Protein AF-A0A1H4K974-F1 (afdb_monomer_lite)

Radius of gyration: 12.85 Å; chains: 1; bounding box: 27×15×35 Å

Secondary structure (DSSP, 8-state):
--HHHHHHHHHHHHHHHHHHHHHHTT-HHHHHHHHHHHHHHHHHHHHHHHHHH-

pLDDT: mean 80.24, std 6.85, range [52.38, 88.5]

Foldseek 3Di:
DDPVLVVLVVVLVVLLVVLVVCVVVVVPVSSVVSNVVSVVSVVVSVVVCVVPVD

Structure (mmCIF, N/CA/C/O backbone):
data_AF-A0A1H4K974-F1
#
_entry.id   AF-A0A1H4K974-F1
#
loop_
_atom_site.group_PDB
_atom_site.id
_atom_site.type_symbol
_atom_site.label_atom_id
_atom_site.label_alt_id
_atom_site.label_comp_id
_atom_site.label_asym_id
_atom_site.label_entity_id
_atom_site.label_seq_id
_atom_site.pdbx_PDB_ins_code
_atom_site.Cartn_x
_atom_site.Cartn_y
_atom_site.Cartn_z
_atom_site.occupancy
_atom_site.B_iso_or_equiv
_atom_site.auth_seq_id
_atom_site.auth_comp_id
_atom_site.auth_asym_id
_atom_site.auth_atom_id
_atom_site.pdbx_PDB_model_num
ATOM 1 N N . MET A 1 1 ? 1.229 1.939 -19.001 1.00 57.12 1 MET A N 1
ATOM 2 C CA . MET A 1 1 ? 1.267 1.759 -17.533 1.00 57.12 1 MET A CA 1
ATOM 3 C C . MET A 1 1 ? 1.751 0.351 -17.249 1.00 57.12 1 MET A C 1
ATOM 5 O O . MET A 1 1 ? 1.099 -0.592 -17.678 1.00 57.12 1 MET A O 1
ATOM 9 N N . SER A 1 2 ? 2.922 0.204 -16.633 1.00 72.50 2 SER A N 1
ATOM 10 C CA . SER A 1 2 ? 3.524 -1.110 -16.391 1.00 72.50 2 SER A CA 1
ATOM 11 C C . SER A 1 2 ? 2.662 -1.942 -15.441 1.00 72.50 2 SER A C 1
ATOM 13 O O . SER A 1 2 ? 2.097 -1.414 -14.487 1.00 72.50 2 SER A O 1
ATOM 15 N N . PHE A 1 3 ? 2.594 -3.255 -15.666 1.00 76.38 3 PHE A N 1
ATOM 16 C CA . PHE A 1 3 ? 1.879 -4.217 -14.811 1.00 76.38 3 PHE A CA 1
ATOM 17 C C . PHE A 1 3 ? 2.262 -4.070 -13.322 1.00 76.38 3 PHE A C 1
ATOM 19 O O . PHE A 1 3 ? 1.429 -4.178 -12.427 1.00 76.38 3 PHE A O 1
ATOM 26 N N . PHE A 1 4 ? 3.522 -3.706 -13.073 1.00 73.44 4 P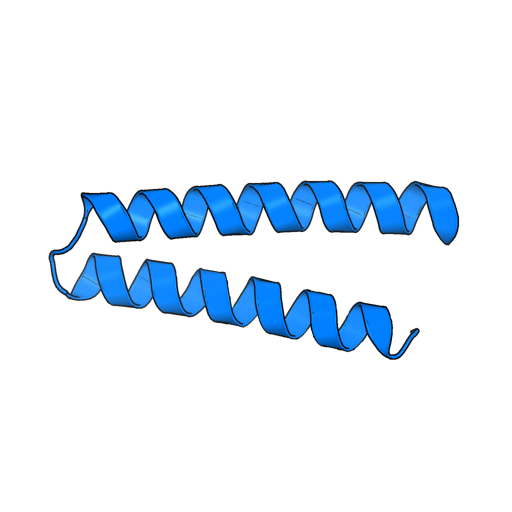HE A N 1
ATOM 27 C CA . PHE A 1 4 ? 4.070 -3.411 -11.750 1.00 73.44 4 PHE A CA 1
ATOM 28 C C . PHE A 1 4 ? 3.400 -2.209 -11.063 1.00 73.44 4 PHE A C 1
ATOM 30 O O . PHE A 1 4 ? 3.114 -2.246 -9.869 1.00 73.44 4 PHE A O 1
ATOM 37 N N . THR A 1 5 ? 3.095 -1.157 -11.826 1.00 76.69 5 THR A N 1
ATOM 38 C CA . THR A 1 5 ? 2.386 0.038 -11.351 1.00 76.69 5 THR A CA 1
ATOM 39 C C . THR A 1 5 ? 0.974 -0.300 -10.909 1.00 76.69 5 THR A C 1
ATOM 41 O O . THR A 1 5 ? 0.534 0.133 -9.849 1.00 76.69 5 THR A O 1
ATOM 44 N N . PHE A 1 6 ? 0.284 -1.127 -11.694 1.00 79.50 6 PHE A N 1
ATOM 45 C CA . PHE A 1 6 ? -1.073 -1.562 -11.389 1.00 79.50 6 PHE A CA 1
ATOM 46 C C . PHE A 1 6 ? -1.135 -2.356 -10.077 1.00 79.50 6 PHE A C 1
ATOM 48 O O . PHE A 1 6 ? -1.945 -2.037 -9.208 1.00 79.50 6 PHE A O 1
ATOM 55 N N . PHE A 1 7 ? -0.234 -3.327 -9.889 1.00 82.81 7 PHE A N 1
ATOM 56 C CA . PHE A 1 7 ? -0.156 -4.102 -8.646 1.00 82.81 7 PHE A CA 1
ATOM 57 C C . PHE A 1 7 ? 0.207 -3.242 -7.433 1.00 82.81 7 PHE A C 1
ATOM 59 O O . PHE A 1 7 ? -0.421 -3.384 -6.386 1.00 82.81 7 PHE A O 1
ATOM 66 N N . ALA A 1 8 ? 1.166 -2.321 -7.566 1.00 79.38 8 ALA A N 1
ATOM 67 C CA . ALA A 1 8 ? 1.532 -1.415 -6.480 1.00 79.38 8 ALA A CA 1
ATOM 68 C C . ALA A 1 8 ? 0.336 -0.559 -6.028 1.00 79.38 8 ALA A C 1
ATOM 70 O O . ALA A 1 8 ? 0.051 -0.470 -4.835 1.00 79.38 8 ALA A O 1
ATOM 71 N N . MET A 1 9 ? -0.416 0.002 -6.977 1.00 81.50 9 MET A N 1
ATOM 72 C CA . MET A 1 9 ? -1.589 0.829 -6.683 1.00 81.50 9 MET A CA 1
ATOM 73 C C . MET A 1 9 ? -2.727 0.016 -6.047 1.00 81.50 9 MET A C 1
ATOM 75 O O . MET A 1 9 ? -3.370 0.489 -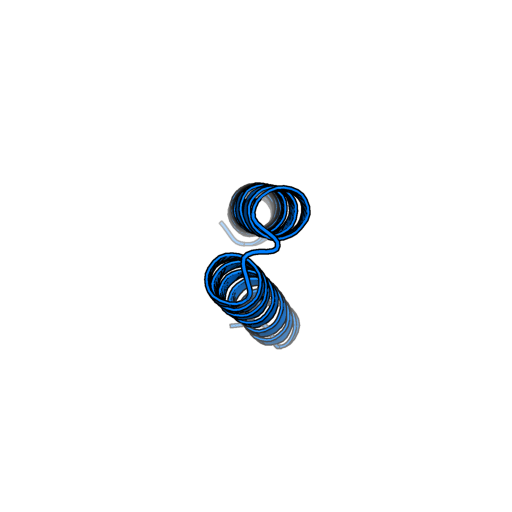5.109 1.00 81.50 9 MET A O 1
ATOM 79 N N . LEU A 1 10 ? -2.922 -1.234 -6.487 1.00 86.06 10 LEU A N 1
ATOM 80 C CA . LEU A 1 10 ? -3.864 -2.187 -5.886 1.00 86.06 10 LEU A CA 1
ATOM 81 C C . LEU A 1 10 ? -3.515 -2.512 -4.430 1.00 86.06 10 LEU A C 1
ATOM 83 O O . LEU A 1 10 ? -4.395 -2.513 -3.568 1.00 86.06 10 LEU A O 1
ATOM 87 N N . ILE A 1 11 ? -2.237 -2.772 -4.150 1.00 84.88 11 ILE A N 1
ATOM 88 C CA . ILE A 1 11 ? -1.751 -3.112 -2.807 1.00 84.88 11 ILE A CA 1
ATOM 89 C C . ILE A 1 11 ? -1.899 -1.910 -1.869 1.00 84.88 11 ILE A C 1
ATOM 91 O O . ILE A 1 11 ? -2.427 -2.061 -0.769 1.00 84.88 11 ILE A O 1
ATOM 95 N N . ILE A 1 12 ? -1.503 -0.713 -2.315 1.00 85.19 12 ILE A N 1
ATOM 96 C CA . ILE A 1 12 ? -1.618 0.527 -1.531 1.00 85.19 12 ILE A CA 1
ATOM 97 C C . ILE A 1 12 ? -3.088 0.841 -1.223 1.00 85.19 12 ILE A C 1
ATOM 99 O O . ILE A 1 12 ? -3.432 1.107 -0.071 1.00 85.19 12 ILE A O 1
ATOM 103 N N . GLY A 1 13 ? -3.967 0.767 -2.228 1.00 83.62 13 GLY A N 1
ATOM 104 C CA . GLY A 1 13 ? -5.402 0.992 -2.040 1.00 83.62 13 GLY A CA 1
ATOM 105 C C . GLY A 1 13 ? -6.029 -0.021 -1.081 1.00 83.62 13 GLY A C 1
ATOM 106 O O . GLY A 1 13 ? -6.777 0.354 -0.179 1.00 83.62 13 GLY A O 1
ATOM 107 N N . SER A 1 14 ? -5.658 -1.298 -1.207 1.00 83.81 14 SER A N 1
ATOM 108 C CA . SER A 1 14 ? -6.142 -2.362 -0.320 1.00 83.81 14 SER A CA 1
ATOM 109 C C . SER A 1 14 ? -5.682 -2.161 1.127 1.00 83.81 14 SER A C 1
ATOM 111 O O . SER A 1 14 ? -6.482 -2.301 2.052 1.00 83.81 14 SER A O 1
ATOM 113 N N . ALA A 1 15 ? -4.417 -1.785 1.33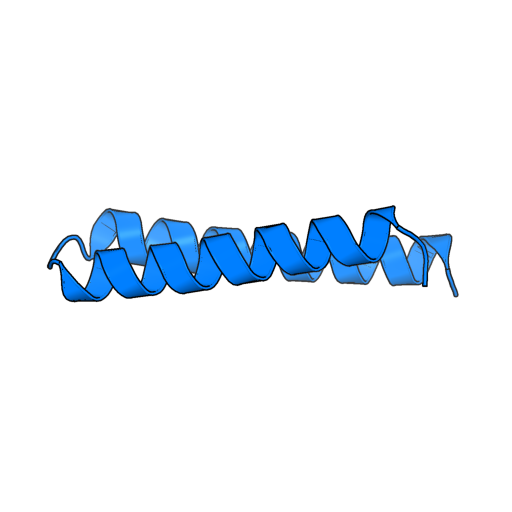9 1.00 82.25 15 ALA A N 1
ATOM 114 C CA . ALA A 1 15 ? -3.868 -1.504 2.664 1.00 82.25 15 ALA A CA 1
ATOM 115 C C . ALA A 1 15 ? -4.545 -0.289 3.325 1.00 82.25 15 ALA A C 1
ATOM 117 O O . ALA A 1 15 ? -4.867 -0.334 4.516 1.00 82.25 15 ALA A O 1
ATOM 118 N N . PHE A 1 16 ? -4.856 0.750 2.543 1.00 83.50 16 PHE A N 1
ATOM 119 C CA . PHE A 1 16 ? -5.595 1.924 3.005 1.00 83.50 16 PHE A CA 1
ATOM 120 C C . PHE A 1 16 ? -7.022 1.565 3.448 1.00 83.50 16 PHE A C 1
ATOM 122 O O . PHE A 1 16 ? -7.428 1.892 4.566 1.00 83.50 16 PHE A O 1
ATOM 129 N N . SER A 1 17 ? -7.768 0.824 2.621 1.00 84.69 17 SER A N 1
ATOM 130 C CA . SER A 1 17 ? -9.116 0.351 2.964 1.00 84.69 17 SER A CA 1
ATOM 131 C C . SER A 1 17 ? -9.121 -0.571 4.188 1.00 84.69 17 SER A C 1
ATOM 133 O O . SER A 1 17 ? -10.018 -0.476 5.028 1.00 84.69 17 SER A O 1
ATOM 135 N N . PHE A 1 18 ? -8.108 -1.429 4.336 1.00 84.81 18 PHE A N 1
ATOM 136 C CA . PHE A 1 18 ? -7.971 -2.316 5.492 1.00 84.81 18 PHE A CA 1
ATOM 137 C C . PHE A 1 18 ? -7.651 -1.547 6.786 1.00 84.81 18 PHE A C 1
ATOM 139 O O . PHE A 1 18 ? -8.227 -1.836 7.837 1.00 84.81 18 PHE A O 1
ATOM 146 N N . GLY A 1 19 ? -6.791 -0.524 6.713 1.00 81.12 19 GLY A N 1
ATOM 147 C CA . GLY A 1 19 ? -6.520 0.394 7.826 1.00 81.12 19 GLY A CA 1
ATOM 148 C C . GLY A 1 19 ? -7.773 1.149 8.287 1.00 81.12 19 GLY A C 1
ATOM 149 O O . GLY A 1 19 ? -8.043 1.236 9.488 1.00 81.12 19 GLY A O 1
ATOM 150 N N . LEU A 1 20 ? -8.596 1.604 7.337 1.00 83.75 20 LEU A N 1
ATOM 151 C CA . LEU A 1 20 ? -9.904 2.217 7.599 1.00 83.75 20 LEU A CA 1
ATOM 152 C C . LEU A 1 20 ? -10.879 1.241 8.277 1.00 83.75 20 LEU A C 1
ATOM 154 O O . LEU A 1 20 ? -11.492 1.582 9.288 1.00 83.75 20 LEU A O 1
ATOM 158 N N . LEU A 1 21 ? -10.976 0.001 7.791 1.00 86.69 21 LEU A N 1
ATOM 159 C CA . LEU A 1 21 ? -11.794 -1.055 8.407 1.00 86.69 21 LEU A CA 1
ATOM 160 C C . LEU A 1 21 ? -11.378 -1.361 9.857 1.00 86.69 21 LEU A C 1
ATOM 162 O O . LEU A 1 21 ? -12.229 -1.571 10.724 1.00 86.69 21 LEU A O 1
ATOM 166 N N . LEU A 1 22 ? -10.075 -1.362 10.147 1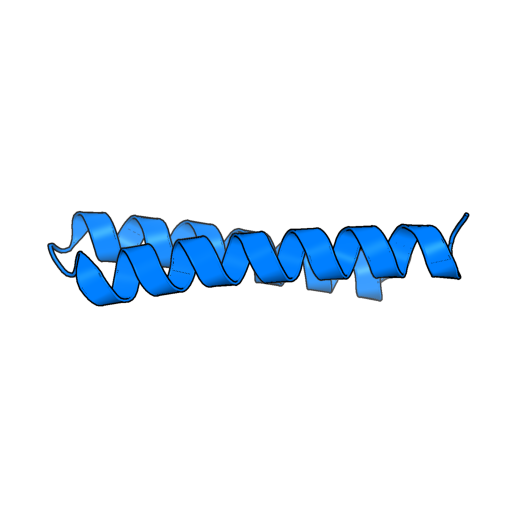.00 81.69 22 LEU A N 1
ATOM 167 C CA . LEU A 1 22 ? -9.544 -1.548 11.502 1.00 81.69 22 LEU A CA 1
ATOM 168 C C . LEU A 1 22 ? -9.920 -0.399 12.447 1.00 81.69 22 LEU A C 1
ATOM 170 O O . LEU A 1 22 ? -10.248 -0.651 13.610 1.00 81.69 22 LEU A O 1
ATOM 174 N N . LEU A 1 23 ? -9.940 0.838 11.946 1.00 80.12 23 LEU A N 1
ATOM 175 C CA . LEU A 1 23 ? -10.450 1.998 12.681 1.00 80.12 23 LEU A CA 1
ATOM 176 C C . LEU A 1 23 ? -11.925 1.823 13.065 1.00 80.12 23 LEU A C 1
ATOM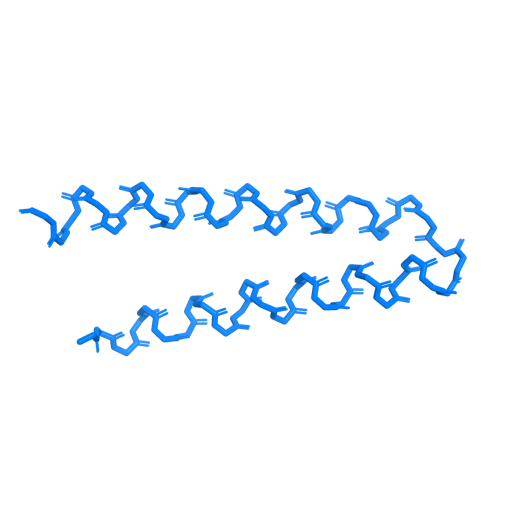 178 O O . LEU A 1 23 ? -12.277 2.052 14.224 1.00 80.12 23 LEU A O 1
ATOM 182 N N . PHE A 1 24 ? -12.761 1.339 12.140 1.00 80.94 24 PHE A N 1
ATOM 183 C CA . PHE A 1 24 ? -14.176 1.048 12.406 1.00 80.94 24 PHE A CA 1
ATOM 184 C C . PHE A 1 24 ? -14.380 -0.083 13.424 1.00 80.94 24 PHE A C 1
ATOM 186 O O . PHE A 1 24 ? -15.309 -0.025 14.225 1.00 80.94 24 PHE A O 1
ATOM 193 N N . LYS A 1 25 ? -13.485 -1.080 13.483 1.00 85.06 25 LYS A N 1
ATOM 194 C CA . LYS A 1 25 ? -13.519 -2.155 14.500 1.00 85.06 25 LYS A CA 1
ATOM 195 C C . LYS A 1 25 ? -13.004 -1.727 15.887 1.00 85.06 25 LYS A C 1
ATOM 197 O O . LYS A 1 25 ? -12.628 -2.587 16.681 1.00 85.06 25 LYS A O 1
ATOM 202 N N . ASN A 1 26 ? -12.949 -0.425 16.195 1.00 80.38 26 ASN A N 1
ATOM 203 C CA . ASN A 1 26 ? -12.395 0.137 17.440 1.00 80.38 26 ASN A CA 1
ATOM 204 C C . ASN A 1 26 ? -10.920 -0.227 17.714 1.00 80.38 26 ASN A C 1
ATOM 206 O O . ASN A 1 26 ? -10.378 0.070 18.779 1.00 80.38 26 ASN A O 1
ATOM 210 N N . LYS A 1 27 ? -10.216 -0.807 16.737 1.00 78.62 27 LYS A N 1
ATOM 211 C CA . LYS A 1 27 ? -8.780 -1.096 16.794 1.00 78.62 27 LYS A CA 1
ATOM 212 C C . LYS A 1 27 ? -8.024 0.136 16.280 1.00 78.62 27 LYS A C 1
ATOM 214 O O . LYS A 1 27 ? -7.332 0.086 15.266 1.00 78.62 27 LYS A O 1
ATOM 219 N N . LYS A 1 28 ? -8.180 1.259 16.992 1.00 77.25 28 LYS A N 1
ATOM 220 C CA . LYS A 1 28 ? -7.687 2.586 16.574 1.00 77.25 28 LYS A CA 1
ATOM 221 C C . LYS A 1 28 ? -6.175 2.605 16.341 1.00 77.25 28 LYS A C 1
ATOM 223 O O . LYS A 1 28 ? -5.723 3.087 15.311 1.00 77.25 28 LYS A O 1
ATOM 228 N N . LEU A 1 29 ? -5.410 2.025 17.266 1.00 80.50 29 LEU A N 1
ATOM 229 C CA . LEU A 1 29 ? -3.944 2.023 17.231 1.00 80.50 29 LEU A CA 1
ATOM 230 C C . LEU A 1 29 ? -3.371 1.312 15.985 1.00 80.50 29 LEU A C 1
ATOM 232 O O . LEU A 1 29 ? -2.649 1.959 15.231 1.00 80.50 29 LEU A O 1
ATOM 236 N N . PRO A 1 30 ? -3.727 0.045 15.685 1.00 78.00 30 PRO A N 1
ATOM 237 C CA . PRO A 1 30 ? -3.240 -0.616 14.472 1.00 78.00 30 PRO A CA 1
ATOM 238 C C . PRO A 1 30 ? -3.857 -0.053 13.182 1.00 78.00 30 PRO A C 1
ATOM 240 O O . PRO A 1 30 ? -3.196 -0.079 12.150 1.00 78.00 30 PRO A O 1
ATOM 243 N N . GLY A 1 31 ? -5.088 0.477 13.219 1.00 81.62 31 GLY A N 1
ATOM 244 C CA . GLY A 1 31 ? -5.725 1.091 12.047 1.00 81.62 31 GLY A CA 1
ATOM 245 C C . GLY A 1 31 ? -5.026 2.375 11.591 1.00 81.62 31 GLY A C 1
ATOM 246 O O . GLY A 1 31 ? -4.726 2.530 10.410 1.00 81.62 31 GLY A O 1
ATOM 247 N N . ILE A 1 32 ? -4.690 3.261 12.535 1.00 82.56 32 ILE A N 1
ATOM 248 C CA . ILE A 1 32 ? -3.929 4.490 12.258 1.00 82.56 32 ILE A CA 1
ATOM 249 C C . ILE A 1 32 ? -2.529 4.149 11.744 1.00 82.56 32 ILE A C 1
ATOM 251 O O . ILE A 1 32 ? -2.069 4.744 10.774 1.00 82.56 32 ILE A O 1
ATOM 255 N N . LEU A 1 33 ? -1.870 3.160 12.351 1.00 85.19 33 LEU A N 1
ATOM 256 C CA . LEU A 1 33 ? -0.526 2.740 11.959 1.00 85.19 33 LEU A CA 1
ATOM 257 C C . LEU A 1 33 ? -0.501 2.212 10.512 1.00 85.19 33 LEU A C 1
ATOM 259 O O . LEU A 1 33 ? 0.368 2.600 9.737 1.00 85.19 33 LEU A O 1
ATOM 263 N N . LEU A 1 34 ? -1.503 1.419 10.113 1.00 83.19 34 LEU A N 1
ATOM 264 C CA . LEU A 1 34 ? -1.677 0.935 8.735 1.00 83.19 34 LEU A CA 1
ATOM 265 C C . LEU A 1 34 ? -2.016 2.043 7.729 1.00 83.19 34 LEU A C 1
ATOM 267 O O . LEU A 1 34 ? -1.544 1.999 6.591 1.00 83.19 34 LEU A O 1
ATOM 271 N N . LEU A 1 35 ? -2.810 3.038 8.133 1.00 84.31 35 LEU A N 1
ATOM 272 C CA . LEU A 1 35 ? -3.114 4.196 7.291 1.00 84.31 35 LEU A CA 1
ATOM 273 C C . LEU A 1 35 ? -1.866 5.036 7.024 1.00 84.31 35 LEU A C 1
ATOM 275 O O . LEU A 1 35 ? -1.563 5.323 5.868 1.00 84.31 35 LEU A O 1
ATOM 279 N N . VAL A 1 36 ? -1.120 5.385 8.076 1.00 86.94 36 VAL A N 1
ATOM 280 C CA . VAL A 1 36 ? 0.132 6.143 7.951 1.00 86.94 36 VAL A CA 1
ATOM 281 C C . VAL A 1 36 ? 1.128 5.368 7.091 1.00 86.94 36 VAL A C 1
ATOM 283 O O . VAL A 1 36 ? 1.712 5.935 6.172 1.00 86.94 36 VAL A O 1
ATOM 286 N N . LEU A 1 37 ? 1.261 4.058 7.319 1.00 84.75 37 LEU A N 1
ATOM 287 C CA . LEU A 1 37 ? 2.140 3.205 6.525 1.00 84.75 37 LEU A CA 1
ATOM 288 C C . LEU A 1 37 ? 1.731 3.182 5.042 1.00 84.75 37 LEU A C 1
ATOM 290 O O . LEU A 1 37 ? 2.590 3.330 4.179 1.00 84.75 37 LEU A O 1
ATOM 294 N N . SER A 1 38 ? 0.433 3.083 4.733 1.00 84.62 38 SER A N 1
ATOM 295 C CA . SER A 1 38 ? -0.067 3.121 3.347 1.00 84.62 38 SER A CA 1
ATOM 296 C C . SER A 1 38 ? 0.259 4.440 2.645 1.00 84.62 38 SER A C 1
ATOM 298 O O . SER A 1 38 ? 0.661 4.436 1.483 1.00 84.62 38 SER A O 1
ATOM 300 N N . VAL A 1 39 ? 0.139 5.569 3.351 1.00 85.25 39 VAL A N 1
ATOM 301 C CA . VAL A 1 39 ? 0.483 6.895 2.813 1.00 85.25 39 VAL A CA 1
ATOM 302 C C . VAL A 1 39 ? 1.986 7.008 2.545 1.00 85.25 39 VAL A C 1
ATOM 304 O O . VAL A 1 39 ? 2.385 7.490 1.487 1.00 85.25 39 VAL A O 1
ATOM 307 N N . VAL A 1 40 ? 2.831 6.517 3.454 1.00 88.50 40 VAL A N 1
ATOM 308 C CA . VAL A 1 40 ? 4.292 6.508 3.263 1.00 88.50 40 VAL A CA 1
ATOM 309 C C . VAL A 1 40 ? 4.685 5.651 2.056 1.00 88.50 40 VAL A C 1
ATOM 311 O O . VAL A 1 40 ? 5.482 6.092 1.228 1.00 88.50 40 VAL A O 1
ATOM 314 N N . PHE A 1 41 ? 4.089 4.464 1.901 1.00 85.12 41 PHE A N 1
ATOM 315 C CA . PHE A 1 41 ? 4.313 3.609 0.731 1.00 85.12 41 PHE A CA 1
ATOM 316 C C . PHE A 1 41 ? 3.849 4.262 -0.573 1.00 85.12 41 PHE A C 1
ATOM 318 O O . PHE A 1 41 ? 4.528 4.128 -1.588 1.00 85.12 41 PHE A O 1
ATOM 325 N N . TYR A 1 42 ? 2.740 5.006 -0.552 1.00 82.25 42 TYR A N 1
ATOM 326 C CA . TYR A 1 42 ? 2.285 5.774 -1.709 1.00 82.25 42 TYR A CA 1
ATOM 327 C C . TYR A 1 42 ? 3.287 6.858 -2.113 1.00 82.25 42 TYR A C 1
ATOM 329 O O . TYR A 1 42 ? 3.646 6.954 -3.283 1.00 82.25 42 TYR A O 1
ATOM 337 N N . ILE A 1 43 ? 3.791 7.636 -1.152 1.00 84.88 43 ILE A N 1
ATOM 338 C CA . ILE A 1 43 ? 4.786 8.685 -1.417 1.00 84.88 43 ILE A CA 1
ATOM 339 C C . ILE A 1 43 ? 6.069 8.074 -1.987 1.00 84.88 43 ILE A C 1
ATOM 341 O O . ILE A 1 43 ? 6.577 8.554 -2.998 1.00 84.88 43 ILE A O 1
ATOM 345 N N . ALA A 1 44 ? 6.570 6.991 -1.385 1.00 84.81 44 ALA A N 1
ATOM 346 C CA . ALA A 1 44 ? 7.748 6.283 -1.878 1.00 84.81 44 ALA A CA 1
ATOM 347 C C . ALA A 1 44 ? 7.537 5.743 -3.302 1.00 84.81 44 ALA A C 1
ATOM 349 O O . ALA A 1 44 ? 8.418 5.883 -4.149 1.00 84.81 44 ALA A O 1
ATOM 350 N N . TYR A 1 45 ? 6.356 5.180 -3.577 1.00 81.62 45 TYR A N 1
ATOM 351 C CA . TYR A 1 45 ? 5.977 4.693 -4.899 1.00 81.62 45 TYR A CA 1
ATOM 352 C C . TYR A 1 45 ? 5.952 5.814 -5.942 1.00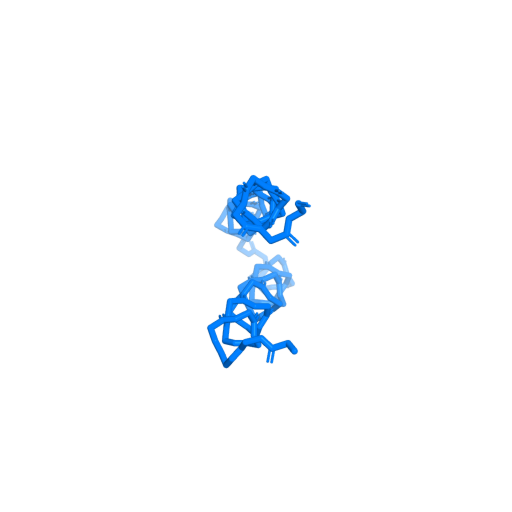 81.62 45 TYR A C 1
ATOM 354 O O . TYR A 1 45 ? 6.535 5.658 -7.010 1.00 81.62 45 TYR A O 1
ATOM 362 N N . VAL A 1 46 ? 5.324 6.951 -5.626 1.00 81.31 46 VAL A N 1
ATOM 363 C CA . VAL A 1 46 ? 5.284 8.120 -6.515 1.00 81.31 46 VAL A CA 1
ATOM 364 C C . VAL A 1 46 ? 6.696 8.628 -6.785 1.00 81.31 46 VAL A C 1
ATOM 366 O O . VAL A 1 46 ? 7.031 8.878 -7.933 1.00 81.31 46 VAL A O 1
ATOM 369 N N . ASN A 1 47 ? 7.553 8.712 -5.767 1.00 81.88 47 ASN A N 1
ATOM 370 C CA . ASN A 1 47 ? 8.923 9.192 -5.940 1.00 81.88 47 ASN A CA 1
ATOM 371 C C . ASN A 1 47 ? 9.756 8.258 -6.836 1.00 81.88 47 ASN A C 1
ATOM 373 O O . ASN A 1 47 ? 10.458 8.716 -7.733 1.00 81.88 47 ASN A O 1
ATOM 377 N N . LEU A 1 48 ? 9.634 6.942 -6.637 1.00 80.62 48 LEU A N 1
ATOM 378 C CA . LEU A 1 48 ? 10.238 5.930 -7.509 1.00 80.62 48 LEU A CA 1
ATOM 379 C C . LEU A 1 48 ? 9.688 6.012 -8.935 1.00 80.62 48 LEU A C 1
ATOM 381 O O . LEU A 1 48 ? 10.453 5.970 -9.891 1.00 80.62 48 LEU A O 1
ATOM 385 N N . ALA A 1 49 ? 8.374 6.155 -9.093 1.00 75.00 49 ALA A N 1
ATOM 386 C CA . ALA A 1 49 ? 7.764 6.293 -10.407 1.00 75.00 49 ALA A CA 1
ATOM 387 C C . ALA A 1 49 ? 8.274 7.549 -11.126 1.00 75.00 49 ALA A C 1
ATOM 389 O O . ALA A 1 49 ? 8.632 7.465 -12.294 1.00 75.00 49 ALA A O 1
ATOM 390 N N . THR A 1 50 ? 8.396 8.680 -10.431 1.00 75.94 50 THR A N 1
ATOM 391 C CA . THR A 1 50 ? 8.938 9.913 -11.010 1.00 75.94 50 THR A CA 1
ATOM 392 C C . THR A 1 50 ? 10.402 9.748 -11.413 1.00 75.94 50 THR A C 1
ATOM 394 O O . THR A 1 50 ? 10.762 10.112 -12.520 1.00 75.94 50 THR A O 1
ATOM 397 N N . VAL A 1 51 ? 11.243 9.146 -10.568 1.00 77.44 51 VAL A N 1
ATOM 398 C CA . VAL A 1 51 ? 12.679 8.972 -10.865 1.00 77.44 51 VAL A CA 1
ATOM 399 C C . VAL A 1 51 ? 12.936 8.001 -12.024 1.00 77.44 51 VAL A C 1
ATOM 401 O O . VAL A 1 51 ? 13.901 8.182 -12.757 1.00 77.44 51 VAL A O 1
ATOM 404 N N . TYR A 1 52 ? 12.113 6.962 -12.182 1.00 66.88 52 TYR A N 1
ATOM 405 C CA . TYR A 1 52 ? 12.354 5.904 -13.172 1.00 66.88 52 TYR A CA 1
ATOM 406 C C . TYR A 1 52 ? 11.508 6.020 -14.448 1.00 66.88 52 TYR A C 1
ATOM 408 O O . TYR A 1 52 ? 11.851 5.389 -15.446 1.00 66.88 52 TYR A O 1
ATOM 416 N N . PHE A 1 53 ? 10.399 6.765 -14.428 1.00 63.56 53 PHE A N 1
ATOM 417 C CA . PHE A 1 53 ? 9.471 6.888 -15.562 1.00 63.56 53 PHE A CA 1
ATOM 418 C C . PHE A 1 53 ? 9.261 8.330 -16.069 1.00 63.56 53 PHE A C 1
ATOM 420 O O . PHE A 1 53 ? 8.460 8.500 -16.989 1.00 63.56 53 PHE A O 1
ATOM 427 N N . THR A 1 54 ? 9.932 9.345 -15.503 1.00 52.38 54 THR A N 1
ATOM 428 C CA . THR A 1 54 ? 9.961 10.732 -16.037 1.00 52.38 54 THR A CA 1
ATOM 429 C C . THR A 1 54 ? 11.273 10.988 -16.759 1.00 52.38 54 THR A C 1
ATOM 431 O O . THR A 1 54 ? 11.227 11.633 -17.828 1.00 52.38 54 THR A O 1
#

Sequence (54 aa):
MSFFTFFAMLIIGSAFSFGLLLLFKNKKLPGILLLVLSVVFYIAYVNLATVYFT